Protein AF-A0A1G0DS53-F1 (afdb_monomer)

Secondary structure (DSSP, 8-state):
----------------------------------------------PPPP--------HHHHHHHHHHHHHHHHTT----HHHHHHHHHHHHTTS-HHHHHHHHHTS-----PPPS--

Radius of gyration: 33.8 Å; Cα contacts (8 Å, |Δi|>4): 20; chains: 1; bounding box: 81×35×76 Å

pLDDT: mean 71.48, std 20.37, range [39.28, 94.44]

Nearest PDB structures (foldseek):
  1wgf-assembly1_A  TM=3.517E-01  e=1.089E+00  Mus musculus

Solvent-accessible surface area (backbone atoms only — not comparable to full-atom values): 8636 Å² total; per-residue (Å²): 140,82,89,86,89,85,92,85,87,86,87,89,79,86,82,90,82,85,88,84,82,88,91,90,84,88,92,83,79,86,85,74,88,79,89,77,83,86,80,71,86,70,75,75,74,75,75,80,85,85,82,90,83,87,85,88,73,58,70,71,65,55,47,52,57,51,51,53,36,51,60,33,42,78,73,72,40,90,66,52,74,74,49,56,53,52,52,50,50,57,54,56,70,70,49,53,74,69,56,45,51,52,61,60,66,74,53,80,83,73,89,78,69,82,76,86,75,130

Sequence (118 aa):
MATKKTTAAPATTPAKQAPVKQPAAPAKPPAASAVKPASKKTRKEHKVKVVRDSFTMPQDEYRKIAEIKEACLEQGLHVKKSEVLRAGLQALAKLGAAQLKNALGNLEKIKTGRPKKH

Mean predicted aligned error: 18.77 Å

Foldseek 3Di:
DDDDDDDDDDDDDDDDDDDDDDDDDDDDDDDDDDDDDDDDDPPPPPPPDDDDDDDDDDPVVVVVLVVVCVVCVVVVHRDDSVRSVVVVVVVLVPDDPVVNCVVVVPDDDDPDDPPPDD

Structure (mmCIF, N/CA/C/O backbone):
data_AF-A0A1G0DS53-F1
#
_entry.id   AF-A0A1G0DS53-F1
#
loop_
_atom_site.group_PDB
_atom_site.id
_atom_site.type_symbol
_atom_site.label_atom_id
_atom_site.label_alt_id
_atom_site.label_comp_id
_atom_site.label_asym_id
_atom_site.label_entity_id
_atom_site.label_seq_id
_atom_site.pdbx_PDB_ins_code
_atom_site.Cartn_x
_atom_site.Cartn_y
_atom_site.Cartn_z
_atom_site.occupancy
_atom_site.B_iso_or_equiv
_atom_site.auth_seq_id
_atom_site.auth_comp_id
_atom_site.auth_asym_id
_atom_site.auth_atom_id
_atom_site.pdbx_PDB_model_num
ATOM 1 N N . MET A 1 1 ? 67.416 18.616 -33.770 1.00 39.62 1 MET A N 1
ATOM 2 C CA . MET A 1 1 ? 67.830 19.192 -32.467 1.00 39.62 1 MET A CA 1
ATOM 3 C C . MET A 1 1 ? 66.738 18.873 -31.460 1.00 39.62 1 MET A C 1
ATOM 5 O O . MET A 1 1 ? 65.589 18.981 -31.840 1.00 39.62 1 MET A O 1
ATOM 9 N N . ALA A 1 2 ? 66.928 18.485 -30.210 1.00 43.88 2 ALA A N 1
ATOM 10 C CA . ALA A 1 2 ? 68.024 17.922 -29.442 1.00 43.88 2 ALA A CA 1
ATOM 11 C C . ALA A 1 2 ? 67.330 17.232 -28.245 1.00 43.88 2 ALA A C 1
ATOM 13 O O . ALA A 1 2 ? 66.295 17.677 -27.760 1.00 43.88 2 ALA A O 1
ATOM 14 N N . THR A 1 3 ? 67.883 16.103 -27.838 1.00 41.22 3 THR A N 1
ATOM 15 C CA . THR A 1 3 ? 67.446 15.162 -26.797 1.00 41.22 3 THR A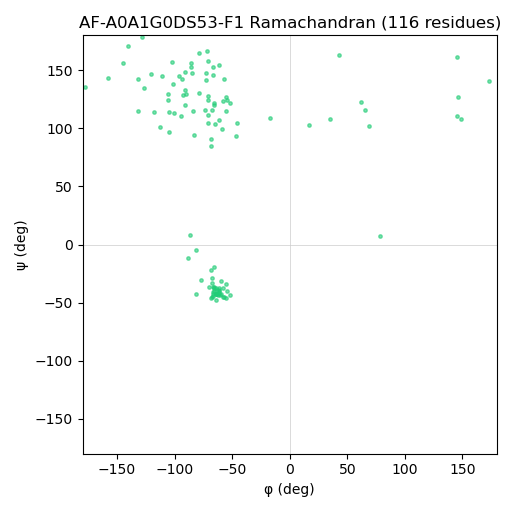 CA 1
ATOM 16 C C . THR A 1 3 ? 67.498 15.718 -25.366 1.00 41.22 3 THR A C 1
ATOM 18 O O . THR A 1 3 ? 68.456 16.431 -25.076 1.00 41.22 3 THR A O 1
ATOM 21 N N . LYS A 1 4 ? 66.653 15.229 -24.431 1.00 48.06 4 LYS A N 1
ATOM 22 C CA . LYS A 1 4 ? 67.124 14.512 -23.212 1.00 48.06 4 LYS A CA 1
ATOM 23 C C . LYS A 1 4 ? 66.015 13.973 -22.283 1.00 48.06 4 LYS A C 1
ATOM 25 O O . LYS A 1 4 ? 65.066 14.663 -21.940 1.00 48.06 4 LYS A O 1
ATOM 30 N N . LYS A 1 5 ? 66.237 12.720 -21.859 1.00 43.81 5 LYS A N 1
ATOM 31 C CA . LYS A 1 5 ? 65.638 11.955 -20.744 1.00 43.81 5 LYS A CA 1
ATOM 32 C C . LYS A 1 5 ? 66.113 12.462 -19.366 1.00 43.81 5 LYS A C 1
ATOM 34 O O . LYS A 1 5 ? 67.172 13.090 -19.319 1.00 43.81 5 LYS A O 1
ATOM 39 N N . THR A 1 6 ? 65.432 12.027 -18.285 1.00 40.59 6 THR A N 1
ATOM 40 C CA . THR A 1 6 ? 65.935 11.385 -17.017 1.00 40.59 6 THR A CA 1
ATOM 41 C C . THR A 1 6 ? 65.013 11.770 -15.830 1.00 40.59 6 THR A C 1
ATOM 43 O O . THR A 1 6 ? 64.828 12.954 -15.595 1.00 40.59 6 THR A O 1
ATOM 46 N N . THR A 1 7 ? 64.174 10.885 -15.263 1.00 39.66 7 THR A N 1
ATOM 47 C CA . THR A 1 7 ? 64.356 9.947 -14.113 1.00 39.66 7 THR A CA 1
ATOM 48 C C . THR A 1 7 ? 64.652 10.591 -12.743 1.00 39.66 7 THR A C 1
ATOM 50 O O . THR A 1 7 ? 65.684 11.232 -12.604 1.00 39.66 7 THR A O 1
ATOM 53 N N . ALA A 1 8 ? 63.804 10.312 -11.732 1.00 43.75 8 ALA A N 1
ATOM 54 C CA . ALA A 1 8 ? 64.141 9.800 -10.379 1.00 43.75 8 ALA A CA 1
ATOM 55 C C . ALA A 1 8 ? 63.209 10.325 -9.261 1.00 43.75 8 ALA A C 1
ATOM 57 O O . ALA A 1 8 ? 63.016 11.523 -9.084 1.00 43.75 8 ALA A O 1
ATOM 58 N N . ALA A 1 9 ? 62.659 9.381 -8.494 1.00 48.72 9 ALA A N 1
ATOM 59 C CA . ALA A 1 9 ? 61.897 9.576 -7.263 1.00 48.72 9 ALA A CA 1
ATOM 60 C C . ALA A 1 9 ? 62.814 9.848 -6.055 1.00 48.72 9 ALA A C 1
ATOM 62 O O . ALA A 1 9 ? 63.985 9.464 -6.083 1.00 48.72 9 ALA A O 1
ATOM 63 N N . PRO A 1 10 ? 62.250 10.349 -4.941 1.00 48.59 10 PRO A N 1
ATOM 64 C CA . PRO A 1 10 ? 62.702 9.887 -3.636 1.00 48.59 10 PRO A CA 1
ATOM 65 C C . PRO A 1 10 ? 61.547 9.396 -2.752 1.00 48.59 10 PRO A C 1
ATOM 67 O O . PRO A 1 10 ? 60.487 10.010 -2.637 1.00 48.59 10 PRO A O 1
ATOM 70 N N . ALA A 1 11 ? 61.798 8.248 -2.128 1.00 42.56 11 ALA A N 1
ATOM 71 C CA . ALA A 1 11 ? 60.980 7.604 -1.118 1.00 42.56 11 ALA A CA 1
ATOM 72 C C . ALA A 1 11 ? 61.057 8.354 0.222 1.00 42.56 11 ALA A C 1
ATOM 74 O O . ALA A 1 11 ? 62.132 8.775 0.645 1.00 42.56 11 ALA A O 1
ATOM 75 N N . THR A 1 12 ? 59.932 8.455 0.926 1.00 45.56 12 THR A N 1
ATOM 76 C CA . THR A 1 12 ? 59.872 8.885 2.325 1.00 45.56 12 THR A CA 1
ATOM 77 C C . THR A 1 12 ? 59.619 7.668 3.212 1.00 45.56 12 THR A C 1
ATOM 79 O O . THR A 1 12 ? 58.581 7.017 3.149 1.00 45.56 12 THR A O 1
ATOM 82 N N . THR A 1 13 ? 60.598 7.324 4.045 1.00 52.19 13 THR A N 1
ATOM 83 C CA . THR A 1 13 ? 60.449 6.374 5.158 1.00 52.19 13 THR A CA 1
ATOM 84 C C . THR A 1 13 ? 61.069 7.014 6.395 1.00 52.19 13 THR A C 1
ATOM 86 O O . THR A 1 13 ? 62.276 7.245 6.397 1.00 52.19 13 THR A O 1
ATOM 89 N N . PRO A 1 14 ? 60.293 7.323 7.444 1.00 50.56 14 PRO A N 1
ATOM 90 C CA . PRO A 1 14 ? 60.876 7.669 8.735 1.00 50.56 14 PRO A CA 1
ATOM 91 C C . PRO A 1 14 ? 61.066 6.435 9.617 1.00 50.56 14 PRO A C 1
ATOM 93 O O . PRO A 1 14 ? 60.163 5.624 9.819 1.00 50.56 14 PRO A O 1
ATOM 96 N N . ALA A 1 15 ? 62.290 6.328 10.120 1.00 43.78 15 ALA A N 1
ATOM 97 C CA . ALA A 1 15 ? 62.830 5.244 10.909 1.00 43.78 15 ALA A CA 1
ATOM 98 C C . ALA A 1 15 ? 62.187 5.095 12.299 1.00 43.78 15 ALA A C 1
ATOM 100 O O . ALA A 1 15 ? 61.845 6.053 12.988 1.00 43.78 15 ALA A O 1
ATOM 101 N N . LYS A 1 16 ? 62.108 3.828 12.705 1.00 43.38 16 LYS A N 1
ATOM 102 C CA . LYS A 1 16 ? 61.706 3.296 14.004 1.00 43.38 16 LYS A CA 1
ATOM 103 C C . LYS A 1 16 ? 62.741 3.664 15.073 1.00 43.38 16 LYS A C 1
ATOM 105 O O . LYS A 1 16 ? 63.869 3.183 15.017 1.00 43.38 16 LYS A O 1
ATOM 110 N N . GLN A 1 17 ? 62.348 4.466 16.060 1.00 44.56 17 GLN A N 1
ATOM 111 C CA . GLN A 1 17 ? 63.119 4.683 17.285 1.00 44.56 17 GLN A CA 1
ATOM 112 C C . GLN A 1 17 ? 62.452 3.931 18.440 1.00 44.56 17 GLN A C 1
ATOM 114 O O . GLN A 1 17 ? 61.263 4.095 18.704 1.00 44.56 17 GLN A O 1
ATOM 119 N N . ALA A 1 18 ? 63.225 3.073 19.098 1.00 46.00 18 ALA A N 1
ATOM 120 C CA . ALA A 1 18 ? 62.863 2.418 20.346 1.00 46.00 18 ALA A CA 1
ATOM 121 C C . ALA A 1 18 ? 63.456 3.203 21.525 1.00 46.00 18 ALA A C 1
ATOM 123 O O . ALA A 1 18 ? 64.596 3.659 21.421 1.00 46.00 18 ALA A O 1
ATOM 124 N N . PRO A 1 19 ? 62.753 3.267 22.665 1.00 48.91 19 PRO A N 1
ATOM 125 C CA . PRO A 1 19 ? 63.428 3.355 23.953 1.00 48.91 19 PRO A CA 1
ATOM 126 C C . P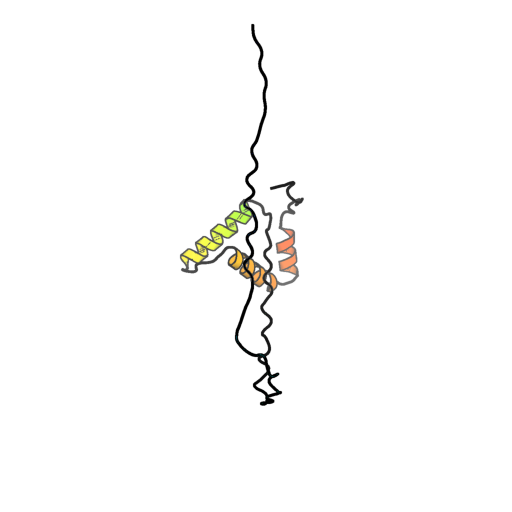RO A 1 19 ? 63.080 2.184 24.883 1.00 48.91 19 PRO A C 1
ATOM 128 O O . PRO A 1 19 ? 61.986 1.622 24.886 1.00 48.91 19 PRO A O 1
ATOM 131 N N . VAL A 1 20 ? 64.090 1.832 25.669 1.00 42.16 20 VAL A N 1
ATOM 132 C CA . VAL A 1 20 ? 64.214 0.743 26.639 1.00 42.16 20 VAL A CA 1
ATOM 133 C C . VAL A 1 20 ? 63.780 1.162 28.058 1.00 42.16 20 VAL A C 1
ATOM 135 O O . VAL A 1 20 ? 64.057 2.280 28.470 1.00 42.16 20 VAL A O 1
ATOM 138 N N . LYS A 1 21 ? 63.234 0.178 28.803 1.00 43.16 21 LYS A N 1
ATOM 139 C CA . LYS A 1 21 ? 63.262 -0.067 30.275 1.00 43.16 21 LYS A CA 1
ATOM 140 C C . LYS A 1 21 ? 62.511 0.862 31.270 1.00 43.16 21 LYS A C 1
ATOM 142 O O . LYS A 1 21 ? 63.045 1.883 31.666 1.00 43.16 21 LYS A O 1
ATOM 147 N N . GLN A 1 22 ? 61.336 0.361 31.721 1.00 41.44 22 GLN A N 1
ATOM 148 C CA . GLN A 1 22 ? 60.839 0.034 33.103 1.00 41.44 22 GLN A CA 1
ATOM 149 C C . GLN A 1 22 ? 61.101 0.981 34.310 1.00 41.44 22 GLN A C 1
ATOM 151 O O . GLN A 1 22 ? 62.079 1.712 34.265 1.00 41.44 22 GLN A O 1
ATOM 156 N N . PRO A 1 23 ? 60.388 0.872 35.473 1.00 52.12 23 PRO A N 1
ATOM 157 C CA . PRO A 1 23 ? 59.246 0.004 35.859 1.00 52.12 23 PRO A CA 1
ATOM 158 C C . PRO A 1 23 ? 58.135 0.680 36.723 1.00 52.12 23 PRO A C 1
ATOM 160 O O . PRO A 1 23 ? 58.337 1.764 37.251 1.00 52.12 23 PRO A O 1
ATOM 163 N N . ALA A 1 24 ? 56.998 -0.014 36.926 1.00 39.28 24 ALA A N 1
ATOM 164 C CA . ALA A 1 24 ? 56.253 -0.166 38.204 1.00 39.28 24 ALA A CA 1
ATOM 165 C C . ALA A 1 24 ? 54.720 -0.232 38.021 1.00 39.28 24 ALA A C 1
ATOM 167 O O . ALA A 1 24 ? 54.086 0.770 37.716 1.00 39.28 24 ALA A O 1
ATOM 168 N N . ALA A 1 25 ? 54.125 -1.408 38.257 1.00 48.28 25 ALA A N 1
ATOM 169 C CA . ALA A 1 25 ? 53.058 -1.621 39.253 1.00 48.28 25 ALA A CA 1
ATOM 170 C C . ALA A 1 25 ? 52.479 -3.057 39.135 1.00 48.28 25 ALA A C 1
ATOM 172 O O . ALA A 1 25 ? 52.374 -3.583 38.026 1.00 48.28 25 ALA A O 1
ATOM 173 N N . PRO A 1 26 ? 52.167 -3.721 40.264 1.00 48.03 26 PRO A N 1
ATOM 174 C CA . PRO A 1 26 ? 52.111 -5.181 40.384 1.00 48.03 26 PRO A CA 1
ATOM 175 C C . PRO A 1 26 ? 50.775 -5.831 39.988 1.00 48.03 26 PRO A C 1
ATOM 177 O O . PRO A 1 26 ? 49.697 -5.263 40.139 1.00 48.03 26 PRO A O 1
ATOM 180 N N . ALA A 1 27 ? 50.871 -7.086 39.544 1.00 51.09 27 ALA A N 1
ATOM 181 C CA . ALA A 1 27 ? 49.762 -7.968 39.195 1.00 51.09 27 ALA A CA 1
ATOM 182 C C . ALA A 1 27 ? 49.279 -8.828 40.383 1.00 51.09 27 ALA A C 1
ATOM 184 O O . ALA A 1 27 ? 50.109 -9.480 41.017 1.00 51.09 27 ALA A O 1
ATOM 185 N N . LYS A 1 28 ? 47.945 -8.884 40.585 1.00 47.31 28 LYS A N 1
ATOM 186 C CA . LYS A 1 28 ? 47.048 -9.984 41.073 1.00 47.31 28 LYS A CA 1
ATOM 187 C C . LYS A 1 28 ? 45.880 -9.420 41.912 1.00 47.31 28 LYS A C 1
ATOM 189 O O . LYS A 1 28 ? 46.052 -8.322 42.430 1.00 47.31 28 LYS A O 1
ATOM 194 N N . PRO A 1 29 ? 44.754 -10.145 42.152 1.00 49.34 29 PRO A N 1
ATOM 195 C CA . PRO A 1 29 ? 44.397 -11.543 41.812 1.00 49.34 29 PRO A CA 1
ATOM 196 C C . PRO A 1 29 ? 43.026 -11.694 41.082 1.00 49.34 29 PRO A C 1
ATOM 198 O O . PRO A 1 29 ? 42.339 -10.699 40.859 1.00 49.34 29 PRO A O 1
ATOM 201 N N . PRO A 1 30 ? 42.600 -12.921 40.689 1.00 52.78 30 PRO A N 1
ATOM 202 C CA . PRO A 1 30 ? 41.330 -13.145 39.993 1.00 52.78 30 PRO A CA 1
ATOM 203 C C . PRO A 1 30 ? 40.141 -12.937 40.938 1.00 52.78 30 PRO A C 1
ATOM 205 O O . PRO A 1 30 ? 40.080 -13.529 42.015 1.00 52.78 30 PRO A O 1
ATOM 208 N N . ALA A 1 31 ? 39.186 -12.099 40.533 1.00 51.56 31 ALA A N 1
ATOM 209 C CA . ALA A 1 31 ? 37.970 -11.878 41.300 1.00 51.56 31 ALA A CA 1
ATOM 210 C C . ALA A 1 31 ? 37.077 -13.122 41.230 1.00 51.56 31 ALA A C 1
ATOM 212 O O . ALA A 1 31 ? 36.539 -13.482 40.181 1.00 51.56 31 ALA A O 1
ATOM 213 N N . ALA A 1 32 ? 36.960 -13.768 42.385 1.00 49.34 32 ALA A N 1
ATOM 214 C CA . ALA A 1 32 ? 36.034 -14.839 42.661 1.00 49.34 32 ALA A CA 1
ATOM 215 C C . ALA A 1 32 ? 34.581 -14.411 42.404 1.00 49.34 32 ALA A C 1
ATOM 217 O O . ALA A 1 32 ? 34.154 -13.296 42.703 1.00 49.34 32 ALA A O 1
ATOM 218 N N . SER A 1 33 ? 33.840 -15.376 41.876 1.00 52.03 33 SER A N 1
ATOM 219 C CA . SER A 1 33 ? 32.397 -15.572 41.960 1.00 52.03 33 SER A CA 1
ATOM 220 C C . SER A 1 33 ? 31.682 -14.787 43.067 1.00 52.03 33 SER A C 1
ATOM 222 O O . SER A 1 33 ? 31.721 -15.161 44.237 1.00 52.03 33 SER A O 1
ATOM 224 N N . ALA A 1 34 ? 30.911 -13.780 42.656 1.00 50.00 34 ALA A N 1
ATOM 225 C CA . ALA A 1 34 ? 29.781 -13.266 43.418 1.00 50.00 34 ALA A CA 1
ATOM 226 C C . ALA A 1 34 ? 28.488 -13.758 42.755 1.00 50.00 34 ALA A C 1
ATOM 228 O O . ALA A 1 34 ? 27.995 -13.186 41.783 1.00 50.00 34 ALA A O 1
ATOM 229 N N . VAL A 1 35 ? 27.943 -14.853 43.283 1.00 52.38 35 VAL A N 1
ATOM 230 C CA . VAL A 1 35 ? 26.562 -15.255 43.023 1.00 52.38 35 VAL A CA 1
ATOM 231 C C . VAL A 1 35 ? 25.663 -14.296 43.806 1.00 52.38 35 VAL A C 1
ATOM 233 O O . VAL A 1 35 ? 25.691 -14.288 45.035 1.00 52.38 35 VAL A O 1
ATOM 236 N N . LYS A 1 36 ? 24.845 -13.502 43.108 1.00 54.75 36 LYS A N 1
ATOM 237 C CA . LYS A 1 36 ? 23.593 -12.961 43.657 1.00 54.75 36 LYS A CA 1
ATOM 238 C C . LYS A 1 36 ? 22.444 -13.176 42.663 1.00 54.75 36 LYS A C 1
ATOM 240 O O . LYS A 1 36 ? 22.673 -13.143 41.453 1.00 54.75 36 LYS A O 1
ATOM 245 N N . PRO A 1 37 ? 21.235 -13.483 43.166 1.00 48.16 37 PRO A N 1
ATOM 246 C CA . PRO A 1 37 ? 20.228 -14.236 42.432 1.00 48.16 37 PRO A CA 1
ATOM 247 C C . PRO A 1 37 ? 19.359 -13.364 41.517 1.00 48.16 37 PRO A C 1
ATOM 249 O O . PRO A 1 37 ? 19.053 -12.215 41.817 1.00 48.16 37 PRO A O 1
ATOM 252 N N . ALA A 1 38 ? 18.963 -13.984 40.404 1.00 56.47 38 ALA A N 1
ATOM 253 C CA . ALA A 1 38 ? 17.814 -13.717 39.541 1.00 56.47 38 ALA A CA 1
ATOM 254 C C . ALA A 1 38 ? 17.107 -12.349 39.664 1.00 56.47 38 ALA A C 1
ATOM 256 O O . ALA A 1 38 ? 16.184 -12.178 40.459 1.00 56.47 38 ALA A O 1
ATOM 257 N N . SER A 1 39 ? 17.369 -11.451 38.710 1.00 53.47 39 SER A N 1
ATOM 258 C CA . SER A 1 39 ? 16.344 -10.524 38.228 1.00 53.47 39 SER A CA 1
ATOM 259 C C . SER A 1 39 ? 16.001 -10.862 36.776 1.00 53.47 39 SER A C 1
ATOM 261 O O . SER A 1 39 ? 16.746 -10.620 35.834 1.00 53.47 39 SER A O 1
ATOM 263 N N . LYS A 1 40 ? 14.860 -11.550 36.661 1.00 50.31 40 LYS A N 1
ATOM 264 C CA . LYS A 1 40 ? 13.917 -11.599 35.536 1.00 50.31 40 LYS A CA 1
ATOM 265 C C . LYS A 1 40 ? 14.547 -11.520 34.144 1.00 50.31 40 LYS A C 1
ATOM 267 O O . LYS A 1 40 ? 14.897 -10.449 33.662 1.00 50.31 40 LYS A O 1
ATOM 272 N N . LYS A 1 41 ? 14.529 -12.667 33.452 1.00 54.66 41 LYS A N 1
ATOM 273 C CA . LYS A 1 41 ? 14.554 -12.752 31.986 1.00 54.66 41 LYS A CA 1
ATOM 274 C C . LYS A 1 41 ? 13.528 -11.762 31.425 1.00 54.66 41 LYS A C 1
ATOM 276 O O . LYS A 1 41 ? 12.355 -12.097 31.273 1.00 54.66 41 LYS A O 1
ATOM 281 N N . THR A 1 42 ? 13.961 -10.550 31.105 1.00 53.09 42 THR A N 1
ATOM 282 C CA . THR A 1 42 ? 13.257 -9.712 30.152 1.00 53.09 42 THR A CA 1
ATOM 283 C C . THR A 1 42 ? 13.381 -10.461 28.840 1.00 53.09 42 THR A C 1
ATOM 285 O O . THR A 1 42 ? 14.458 -10.592 28.254 1.00 53.09 42 THR A O 1
ATOM 288 N N . ARG A 1 43 ? 12.273 -11.098 28.460 1.00 57.34 43 ARG A N 1
ATOM 289 C CA . ARG A 1 43 ? 12.050 -11.672 27.140 1.00 57.34 43 ARG A CA 1
ATOM 290 C C . ARG A 1 43 ? 12.508 -10.597 26.161 1.00 57.34 43 ARG A C 1
ATOM 292 O O . ARG A 1 43 ? 11.855 -9.565 26.063 1.00 57.34 43 ARG A O 1
ATOM 299 N N . LYS A 1 44 ? 13.687 -10.779 25.553 1.00 60.97 44 LYS A N 1
ATOM 300 C CA . LYS A 1 44 ? 14.202 -9.870 24.529 1.00 60.97 44 LYS A CA 1
ATOM 301 C C . LYS A 1 44 ? 13.158 -9.889 23.433 1.00 60.97 44 LYS A C 1
ATOM 303 O O . LYS A 1 44 ? 13.068 -10.859 22.684 1.00 60.97 44 LYS A O 1
ATOM 308 N N . GLU A 1 45 ? 12.309 -8.874 23.436 1.00 62.97 45 GLU A N 1
ATOM 309 C CA . GLU A 1 45 ? 11.303 -8.678 22.421 1.00 62.97 45 GLU A CA 1
ATOM 310 C C . GLU A 1 45 ? 12.046 -8.657 21.094 1.00 62.97 45 GLU A C 1
ATOM 312 O O . GLU A 1 45 ? 12.981 -7.877 20.886 1.00 62.97 45 GLU A O 1
ATOM 317 N N . HIS A 1 46 ? 11.759 -9.665 20.278 1.00 69.56 46 HIS A N 1
ATOM 318 C CA . HIS A 1 46 ? 12.498 -9.925 19.062 1.00 69.56 46 HIS A CA 1
ATOM 319 C C . HIS A 1 46 ? 12.312 -8.695 18.175 1.00 69.56 46 HIS A C 1
ATOM 321 O O . HIS A 1 46 ? 11.215 -8.463 17.671 1.00 69.56 46 HIS A O 1
ATOM 327 N N . LYS A 1 47 ? 13.361 -7.876 18.021 1.00 71.94 47 LYS A N 1
ATOM 328 C CA . LYS A 1 47 ? 13.309 -6.709 17.136 1.00 71.94 47 LYS A CA 1
ATOM 329 C C . LYS A 1 47 ? 12.822 -7.179 15.767 1.00 71.94 47 LYS A C 1
ATOM 331 O O . LYS A 1 47 ? 13.424 -8.076 15.171 1.00 71.94 47 LYS A O 1
ATOM 336 N N . VAL A 1 48 ? 11.718 -6.598 15.300 1.00 83.25 48 VAL A N 1
ATOM 337 C CA . VAL A 1 48 ? 11.132 -6.920 13.997 1.00 83.25 48 VAL A CA 1
ATOM 338 C C . VAL A 1 48 ? 12.191 -6.658 12.928 1.00 83.25 48 VAL A C 1
ATOM 340 O O . VAL A 1 48 ? 12.754 -5.565 12.855 1.00 83.25 48 VAL A O 1
ATOM 343 N N . LYS A 1 49 ? 12.506 -7.678 12.124 1.00 86.50 49 LYS A N 1
ATOM 344 C CA . LYS A 1 49 ? 13.464 -7.546 11.022 1.00 86.50 49 LYS A CA 1
ATOM 345 C C . LYS A 1 49 ? 12.874 -6.592 9.982 1.00 86.50 49 LYS A C 1
ATOM 347 O O . LYS A 1 49 ? 11.794 -6.847 9.459 1.00 86.50 49 LYS A O 1
ATOM 352 N N . VAL A 1 50 ? 13.583 -5.507 9.685 1.00 87.31 50 VAL A N 1
ATOM 353 C CA . VAL A 1 50 ? 13.186 -4.546 8.649 1.00 87.31 50 VAL A CA 1
ATOM 354 C C . VAL A 1 50 ? 13.818 -4.969 7.327 1.00 87.31 50 VAL A C 1
ATOM 356 O O . VAL A 1 50 ? 15.040 -5.044 7.224 1.00 87.31 50 VAL A O 1
ATOM 359 N N . VAL A 1 51 ? 12.988 -5.237 6.319 1.00 85.56 51 VAL A N 1
ATOM 360 C CA . VAL A 1 51 ? 13.422 -5.518 4.945 1.00 85.56 51 VAL A CA 1
ATOM 361 C C . VAL A 1 51 ? 13.123 -4.291 4.091 1.00 85.56 51 VAL A C 1
ATOM 363 O O . VAL A 1 51 ? 12.010 -3.766 4.121 1.00 85.56 51 VAL A O 1
ATOM 366 N N . ARG A 1 52 ? 14.124 -3.820 3.344 1.00 88.75 52 ARG A N 1
ATOM 367 C CA . ARG A 1 52 ? 13.954 -2.758 2.350 1.00 88.75 52 ARG A CA 1
ATOM 368 C C . ARG A 1 52 ? 13.876 -3.402 0.975 1.00 88.75 52 ARG A C 1
ATOM 370 O O . ARG A 1 52 ? 14.875 -3.935 0.506 1.00 88.75 52 ARG A O 1
ATOM 377 N N . ASP A 1 53 ? 12.712 -3.303 0.351 1.00 80.25 53 ASP A N 1
ATOM 378 C CA . ASP A 1 53 ? 12.490 -3.741 -1.023 1.00 80.25 53 ASP A CA 1
ATOM 379 C C . ASP A 1 53 ? 12.256 -2.528 -1.938 1.00 80.25 53 ASP A C 1
ATOM 381 O O . ASP A 1 53 ? 11.685 -1.517 -1.511 1.00 80.25 53 ASP A O 1
ATOM 385 N N . SER A 1 54 ? 12.738 -2.610 -3.175 1.00 84.56 54 SER A N 1
ATOM 386 C CA . SER A 1 54 ? 12.617 -1.554 -4.185 1.00 84.56 54 SER A CA 1
ATOM 387 C C . SER A 1 54 ? 11.817 -2.094 -5.365 1.00 84.56 54 SER A C 1
ATOM 389 O O . SER A 1 54 ? 12.284 -2.978 -6.075 1.00 84.56 54 SER A O 1
ATOM 391 N N . PHE A 1 55 ? 10.628 -1.537 -5.594 1.00 82.62 55 PHE A N 1
ATOM 392 C CA . PHE A 1 55 ? 9.724 -1.979 -6.657 1.00 82.62 55 PHE A CA 1
ATOM 393 C C . PHE A 1 55 ? 9.907 -1.182 -7.952 1.00 82.62 55 PHE A C 1
ATOM 395 O O . PHE A 1 55 ? 10.067 0.041 -7.921 1.00 82.62 55 PHE A O 1
ATOM 402 N N . THR A 1 56 ? 9.805 -1.874 -9.087 1.00 83.31 56 THR A N 1
ATOM 403 C CA . THR A 1 56 ? 9.586 -1.273 -10.410 1.00 83.31 56 THR A CA 1
ATOM 404 C C . THR A 1 56 ? 8.083 -1.245 -10.680 1.00 83.31 56 THR A C 1
ATOM 406 O O . THR A 1 56 ? 7.430 -2.273 -10.531 1.00 83.31 56 THR A O 1
ATOM 409 N N . MET A 1 57 ? 7.535 -0.088 -11.058 1.00 86.06 57 MET A N 1
ATOM 410 C CA . MET A 1 57 ? 6.104 0.108 -11.326 1.00 86.06 57 MET A CA 1
ATOM 411 C C . MET A 1 57 ? 5.893 1.102 -12.482 1.00 86.06 57 MET A C 1
ATOM 413 O O . MET A 1 57 ? 6.795 1.914 -12.720 1.00 86.06 57 MET A O 1
ATOM 417 N N . PRO A 1 58 ? 4.751 1.066 -13.197 1.00 88.25 58 PRO A N 1
ATOM 418 C CA . PRO A 1 58 ? 4.428 2.046 -14.229 1.00 88.25 58 PRO A CA 1
ATOM 419 C C . PRO A 1 58 ? 4.331 3.456 -13.644 1.00 88.25 58 PRO A C 1
ATOM 421 O O . PRO A 1 58 ? 4.028 3.640 -12.460 1.00 88.25 58 PRO A O 1
ATOM 424 N N . GLN A 1 59 ? 4.570 4.466 -14.481 1.00 87.88 59 GLN A N 1
ATOM 425 C CA . GLN A 1 59 ? 4.556 5.858 -14.034 1.00 87.88 59 GLN A CA 1
ATOM 426 C C . GLN A 1 59 ? 3.181 6.267 -13.492 1.00 87.88 59 GLN A C 1
ATOM 428 O O . GLN A 1 59 ? 3.117 6.942 -12.465 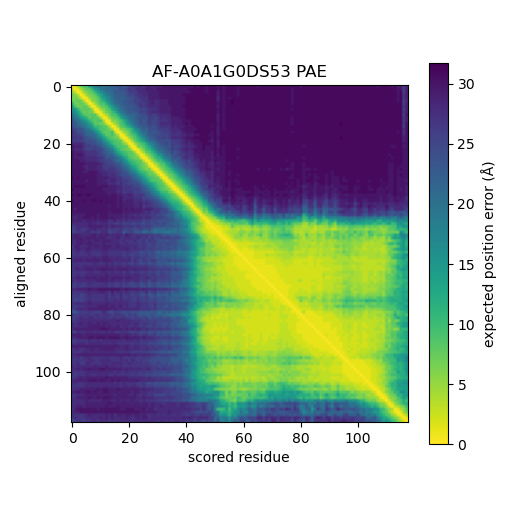1.00 87.88 59 GLN A O 1
ATOM 433 N N . ASP A 1 60 ? 2.098 5.825 -14.129 1.00 88.19 60 ASP A N 1
ATOM 434 C CA . ASP A 1 60 ? 0.730 6.157 -13.721 1.00 88.19 60 ASP A CA 1
ATOM 435 C C . ASP A 1 60 ? 0.392 5.598 -12.336 1.00 88.19 60 ASP A C 1
ATOM 437 O O . ASP A 1 60 ? -0.152 6.298 -11.485 1.00 88.19 60 ASP A O 1
ATOM 441 N N . GLU A 1 61 ? 0.790 4.358 -12.046 1.00 88.25 61 GLU A N 1
ATOM 442 C CA . GLU A 1 61 ? 0.611 3.777 -10.712 1.00 88.25 61 GLU A CA 1
ATOM 443 C C . GLU A 1 61 ? 1.485 4.463 -9.660 1.00 88.25 61 GLU A C 1
ATOM 445 O O . GLU A 1 61 ? 1.088 4.595 -8.502 1.00 88.25 61 GLU A O 1
ATOM 450 N N . TYR A 1 62 ? 2.677 4.924 -10.045 1.00 91.88 62 TYR A N 1
ATOM 451 C CA . TYR A 1 62 ? 3.533 5.669 -9.131 1.00 91.88 62 TYR A CA 1
ATOM 452 C C . TYR A 1 62 ? 2.923 7.025 -8.755 1.00 91.88 62 TYR A C 1
ATOM 454 O O . TYR A 1 62 ? 3.028 7.437 -7.598 1.00 91.88 62 TYR A O 1
ATOM 462 N N . ARG A 1 63 ? 2.239 7.689 -9.697 1.00 92.88 63 ARG A N 1
ATOM 463 C CA . ARG A 1 63 ? 1.508 8.942 -9.441 1.00 92.88 63 ARG A CA 1
ATOM 464 C C . ARG A 1 63 ? 0.366 8.751 -8.449 1.00 92.88 63 ARG A C 1
ATOM 466 O O . ARG A 1 63 ? 0.262 9.550 -7.526 1.00 92.88 63 ARG A O 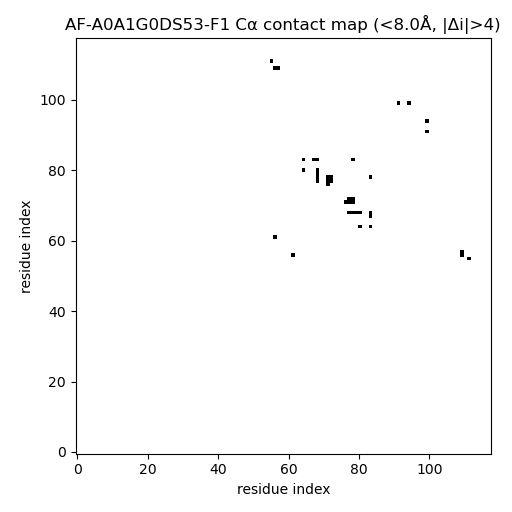1
ATOM 473 N N . LYS A 1 64 ? -0.370 7.636 -8.519 1.00 92.44 64 LYS A N 1
ATOM 474 C CA . LYS A 1 64 ? -1.418 7.308 -7.530 1.00 92.44 64 LYS A CA 1
ATOM 475 C C . LYS A 1 64 ? -0.895 7.296 -6.091 1.00 92.44 64 LYS A C 1
ATOM 477 O O . LYS A 1 64 ? -1.599 7.687 -5.168 1.00 92.44 64 LYS A O 1
ATOM 482 N N . ILE A 1 65 ? 0.357 6.883 -5.867 1.00 92.50 65 ILE A N 1
ATOM 483 C CA . ILE A 1 65 ? 0.967 6.948 -4.528 1.00 92.50 65 ILE A CA 1
ATOM 484 C C . ILE A 1 65 ? 1.145 8.404 -4.072 1.00 92.50 65 ILE A C 1
ATOM 486 O O . ILE A 1 65 ? 0.987 8.689 -2.886 1.00 92.50 65 ILE A O 1
ATOM 490 N N . ALA A 1 66 ? 1.502 9.317 -4.978 1.00 92.50 66 ALA A N 1
ATOM 491 C CA . ALA A 1 66 ? 1.616 10.739 -4.665 1.00 92.50 66 ALA A CA 1
ATOM 492 C C . ALA A 1 66 ? 0.242 11.354 -4.367 1.00 92.50 66 ALA A C 1
ATOM 494 O O . ALA A 1 66 ? 0.097 11.982 -3.324 1.00 92.50 66 ALA A O 1
ATOM 495 N N . GLU A 1 67 ? -0.762 11.058 -5.191 1.00 94.44 67 GLU A N 1
ATOM 496 C CA . GLU A 1 67 ? -2.150 11.501 -4.993 1.00 94.44 67 GLU A CA 1
ATOM 497 C C . GLU A 1 67 ? -2.701 11.046 -3.635 1.00 94.44 67 GLU A C 1
ATOM 499 O O . GLU A 1 67 ? -3.254 11.842 -2.884 1.00 94.44 67 GLU A O 1
ATOM 504 N N . ILE A 1 68 ? -2.479 9.782 -3.251 1.00 94.00 68 ILE A N 1
ATOM 505 C CA . ILE A 1 68 ? -2.892 9.279 -1.930 1.00 94.00 68 ILE A CA 1
ATOM 506 C C . ILE A 1 68 ? -2.183 10.043 -0.806 1.00 94.00 68 ILE A C 1
ATOM 508 O O . ILE A 1 68 ? -2.792 10.344 0.218 1.00 94.00 68 ILE A O 1
ATOM 512 N N . LYS A 1 69 ? -0.895 10.367 -0.973 1.00 93.94 69 LYS A N 1
ATOM 513 C CA . LYS A 1 69 ? -0.170 11.165 0.024 1.00 93.94 69 LYS A CA 1
ATOM 514 C C . LYS A 1 69 ? -0.753 12.568 0.139 1.00 93.94 69 LYS A C 1
ATOM 516 O O . LYS A 1 69 ? -0.871 13.051 1.256 1.00 93.94 69 LYS A O 1
ATOM 521 N N . GLU A 1 70 ? -1.089 13.201 -0.977 1.00 93.38 70 GLU A N 1
ATOM 522 C CA . GLU A 1 70 ? -1.708 14.529 -1.006 1.00 93.38 70 GLU A CA 1
ATOM 523 C C . GLU A 1 70 ? -3.087 14.508 -0.341 1.00 93.38 70 GLU A C 1
ATOM 525 O O . GLU A 1 70 ? -3.309 15.273 0.592 1.00 93.38 70 GLU A O 1
ATOM 530 N N . ALA A 1 71 ? -3.945 13.545 -0.682 1.00 93.75 71 ALA A N 1
ATOM 531 C CA . ALA A 1 71 ? -5.249 13.371 -0.041 1.00 93.75 71 ALA A CA 1
ATOM 532 C C . ALA A 1 71 ? -5.139 13.151 1.480 1.00 93.75 71 ALA A C 1
ATOM 534 O O . ALA A 1 71 ? -5.950 13.644 2.262 1.00 93.75 71 ALA A O 1
ATOM 535 N N . CYS A 1 72 ? -4.118 12.424 1.940 1.00 94.38 72 CYS A N 1
ATOM 536 C CA . CYS A 1 72 ? -3.863 12.288 3.371 1.00 94.38 72 CYS A CA 1
ATOM 537 C C . CYS A 1 72 ? -3.349 13.589 4.007 1.00 94.38 72 CYS A C 1
ATOM 539 O O . CYS A 1 72 ? -3.729 13.891 5.138 1.00 94.38 72 CYS A O 1
ATOM 541 N N . LEU A 1 73 ? -2.519 14.364 3.301 1.00 93.94 73 LEU A N 1
ATOM 542 C CA . LEU A 1 73 ? -2.034 15.662 3.778 1.00 93.94 73 LEU A CA 1
ATOM 543 C C . LEU A 1 73 ? -3.175 16.669 3.938 1.00 93.94 73 LEU A C 1
ATOM 545 O O . LEU A 1 73 ? -3.181 17.406 4.921 1.00 93.94 73 LEU A O 1
ATOM 549 N N . GLU A 1 74 ? -4.161 16.658 3.040 1.00 93.00 74 GLU A N 1
ATOM 550 C CA . GLU A 1 74 ? -5.383 17.466 3.160 1.00 93.00 74 GLU A CA 1
ATOM 551 C C . GLU A 1 74 ? -6.171 17.139 4.437 1.00 93.00 74 GLU A C 1
ATOM 553 O O . GLU A 1 74 ? -6.775 18.020 5.043 1.00 93.00 74 GLU A O 1
ATOM 558 N N . GLN A 1 75 ? -6.104 15.890 4.905 1.00 93.12 75 GLN A N 1
ATOM 559 C CA . GLN A 1 75 ? -6.675 15.462 6.188 1.00 93.12 75 GLN A CA 1
ATOM 560 C C . GLN A 1 75 ? -5.726 15.664 7.385 1.00 93.12 75 GLN A C 1
ATOM 562 O O . GLN A 1 75 ? -6.003 15.194 8.488 1.00 93.12 75 GLN A O 1
ATOM 567 N N . GLY A 1 76 ? -4.591 16.342 7.190 1.00 92.12 76 GLY A N 1
ATOM 568 C CA . GLY A 1 76 ? -3.585 16.603 8.224 1.00 92.12 76 GLY A CA 1
ATOM 569 C C . GLY A 1 76 ? -2.657 15.421 8.534 1.00 92.12 76 GLY A C 1
ATOM 570 O O . GLY A 1 76 ? -1.846 15.494 9.461 1.00 92.12 76 GLY A O 1
ATOM 571 N N . LEU A 1 77 ? -2.732 14.328 7.768 1.00 91.75 77 LEU A N 1
ATOM 572 C CA . LEU A 1 77 ? -1.923 13.127 7.966 1.00 91.75 77 LEU A CA 1
ATOM 573 C C . LEU A 1 77 ? -0.661 13.167 7.098 1.00 91.75 77 LEU A C 1
ATOM 575 O O . LEU A 1 77 ? -0.694 13.006 5.879 1.00 91.75 77 LEU A O 1
ATOM 579 N N . HIS A 1 78 ? 0.495 13.311 7.743 1.00 90.88 78 HIS A N 1
ATOM 580 C CA . HIS A 1 78 ? 1.793 13.262 7.070 1.00 90.88 78 HIS A CA 1
ATOM 581 C C . HIS A 1 78 ? 2.261 11.816 6.874 1.00 90.88 78 HIS A C 1
ATOM 583 O O . HIS A 1 78 ? 2.899 11.235 7.751 1.00 90.88 78 HIS A O 1
ATOM 589 N N . VAL A 1 79 ? 1.978 11.243 5.703 1.00 93.56 79 VAL A N 1
ATOM 590 C CA . VAL A 1 79 ? 2.309 9.844 5.376 1.00 93.56 79 VAL A CA 1
ATOM 591 C C . VAL A 1 79 ? 3.546 9.707 4.493 1.00 93.56 79 VAL A C 1
ATOM 593 O O . VAL A 1 79 ? 3.741 10.412 3.496 1.00 93.56 79 VAL A O 1
ATOM 596 N N . LYS A 1 80 ? 4.381 8.714 4.815 1.00 93.06 80 LYS A N 1
ATOM 597 C CA . LYS A 1 80 ? 5.527 8.316 3.979 1.00 93.06 80 LYS A CA 1
ATOM 598 C C . LYS A 1 80 ? 5.107 7.313 2.905 1.00 93.06 80 LYS A C 1
ATOM 600 O O . LYS A 1 80 ? 4.185 6.525 3.095 1.00 93.06 80 LYS A O 1
ATOM 605 N N . LYS A 1 81 ? 5.876 7.231 1.809 1.00 91.19 81 LYS A N 1
ATOM 606 C CA . LYS A 1 81 ? 5.658 6.224 0.746 1.00 91.19 81 LYS A CA 1
ATOM 607 C C . LYS A 1 81 ? 5.564 4.798 1.308 1.00 91.19 81 LYS A C 1
ATOM 609 O O . LYS A 1 81 ? 4.688 4.036 0.919 1.00 91.19 81 LYS A O 1
ATOM 614 N N . SER A 1 82 ? 6.447 4.436 2.243 1.00 92.06 82 SER A N 1
ATOM 615 C CA . SER A 1 82 ? 6.446 3.095 2.843 1.00 92.06 82 SER A CA 1
ATOM 616 C C . SER A 1 82 ? 5.228 2.817 3.727 1.00 92.06 82 SER A C 1
ATOM 618 O O . SER A 1 82 ? 4.927 1.656 3.977 1.00 92.06 82 SER A O 1
ATOM 620 N N . GLU A 1 83 ? 4.545 3.841 4.235 1.00 92.44 83 GLU A N 1
ATOM 621 C CA . GLU A 1 83 ? 3.331 3.689 5.044 1.00 92.44 83 GLU A CA 1
ATOM 622 C C . GLU A 1 83 ? 2.112 3.478 4.157 1.00 92.44 83 GLU A C 1
ATOM 624 O O . GLU A 1 83 ? 1.360 2.546 4.413 1.00 92.44 83 GLU A O 1
ATOM 629 N N . VAL A 1 84 ? 1.995 4.232 3.057 1.00 93.19 84 VAL A N 1
ATOM 630 C CA . VAL A 1 84 ? 0.954 4.014 2.036 1.00 93.19 84 VAL A CA 1
ATOM 631 C C . VAL A 1 84 ? 0.998 2.577 1.516 1.00 93.19 84 VAL A C 1
ATOM 633 O O . VAL A 1 84 ? -0.024 1.898 1.481 1.00 93.19 84 VAL A O 1
ATOM 636 N N . LEU A 1 85 ? 2.193 2.066 1.195 1.00 92.25 85 LEU A N 1
ATOM 637 C CA . LEU A 1 85 ? 2.352 0.682 0.736 1.00 92.25 85 LEU A CA 1
ATOM 638 C C . LEU A 1 85 ? 1.950 -0.339 1.809 1.00 92.25 85 LEU A C 1
ATOM 640 O O . LEU A 1 85 ? 1.259 -1.310 1.511 1.00 92.25 85 LEU A O 1
ATOM 644 N N . ARG A 1 86 ? 2.341 -0.121 3.071 1.00 92.00 86 ARG A N 1
ATOM 645 C CA . ARG A 1 86 ? 1.957 -1.009 4.181 1.00 92.00 86 ARG A CA 1
ATOM 646 C C . ARG A 1 86 ? 0.447 -0.981 4.443 1.00 92.00 86 ARG A C 1
ATOM 648 O O . ARG A 1 86 ? -0.134 -2.040 4.662 1.00 92.00 86 ARG A O 1
ATOM 655 N N . ALA A 1 87 ? -0.185 0.190 4.375 1.00 93.88 87 ALA A N 1
ATOM 656 C CA . ALA A 1 87 ? -1.632 0.340 4.499 1.00 93.88 87 ALA A CA 1
ATOM 657 C C . ALA A 1 87 ? -2.370 -0.360 3.348 1.00 93.88 87 ALA A C 1
ATOM 659 O O . ALA A 1 87 ? -3.323 -1.097 3.592 1.00 93.88 87 ALA A O 1
ATOM 660 N N . GLY A 1 88 ? -1.875 -0.220 2.114 1.00 93.19 88 GLY A N 1
ATOM 661 C CA . GLY A 1 88 ? -2.394 -0.933 0.947 1.00 93.19 88 GLY A CA 1
ATOM 662 C C . GLY A 1 88 ? -2.351 -2.452 1.125 1.00 93.19 88 GLY A 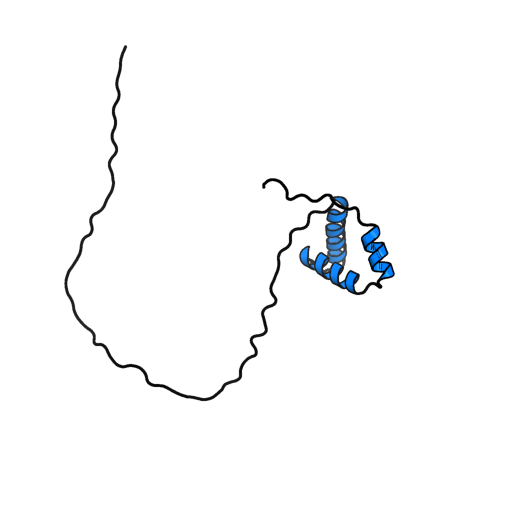C 1
ATOM 663 O O . GLY A 1 88 ? -3.355 -3.120 0.905 1.00 93.19 88 GLY A O 1
ATOM 664 N N . LEU A 1 89 ? -1.237 -3.004 1.619 1.00 92.81 89 LEU A N 1
ATOM 665 C CA . LEU A 1 89 ? -1.133 -4.440 1.913 1.00 92.81 89 LEU A CA 1
ATOM 666 C C . LEU A 1 89 ? -2.136 -4.894 2.983 1.00 92.81 89 LEU A C 1
ATOM 668 O O . LEU A 1 89 ? -2.759 -5.942 2.832 1.00 92.81 89 LEU A O 1
ATOM 672 N N . GLN A 1 90 ? -2.323 -4.107 4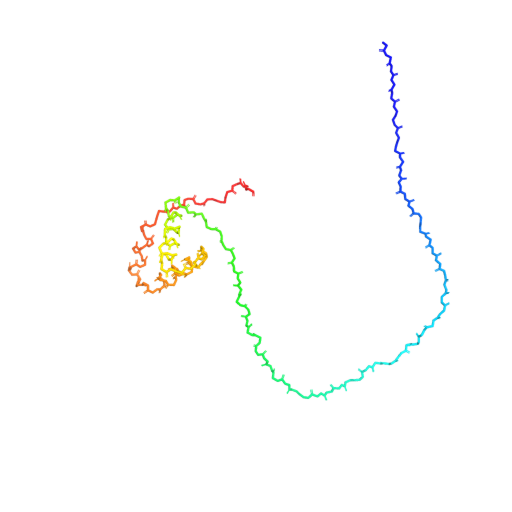.046 1.00 93.12 90 GLN A N 1
ATOM 673 C 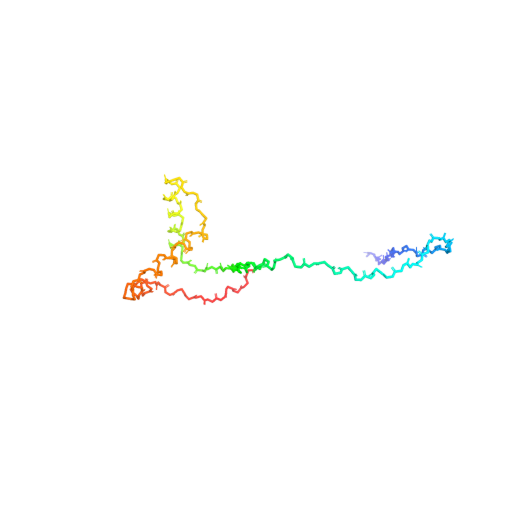CA . GLN A 1 90 ? -3.314 -4.415 5.083 1.00 93.12 90 GLN A CA 1
ATOM 674 C C . GLN A 1 90 ? -4.751 -4.346 4.556 1.00 93.12 90 GLN A C 1
ATOM 676 O O . GLN A 1 90 ? -5.585 -5.145 4.974 1.00 93.12 90 GLN A O 1
ATOM 681 N N . ALA A 1 91 ? -5.051 -3.412 3.652 1.00 93.00 91 ALA A N 1
ATOM 682 C CA . ALA A 1 91 ? -6.353 -3.322 3.001 1.00 93.00 91 ALA A CA 1
ATOM 683 C C . ALA A 1 91 ? -6.593 -4.520 2.069 1.00 93.00 91 ALA A C 1
ATOM 685 O O . ALA A 1 91 ? -7.641 -5.155 2.152 1.00 93.00 91 ALA A O 1
ATOM 686 N N . LEU A 1 92 ? -5.596 -4.890 1.255 1.00 91.44 92 LEU A N 1
ATOM 687 C CA . LEU A 1 92 ? -5.664 -6.055 0.368 1.00 91.44 92 LEU A CA 1
ATOM 688 C C . LEU A 1 92 ? -5.840 -7.366 1.146 1.00 91.44 92 LEU A C 1
ATOM 690 O O . LEU A 1 92 ? -6.598 -8.229 0.718 1.00 91.44 92 LEU A O 1
ATOM 694 N N . ALA A 1 93 ? -5.202 -7.500 2.312 1.00 91.00 93 ALA A N 1
ATOM 695 C CA . ALA A 1 93 ? -5.329 -8.680 3.169 1.00 91.00 93 ALA A CA 1
ATOM 696 C C . ALA A 1 93 ? -6.736 -8.871 3.766 1.00 91.00 93 ALA A C 1
ATOM 698 O O . ALA A 1 93 ? -7.064 -9.969 4.207 1.00 91.00 93 ALA A O 1
ATOM 699 N N . LYS A 1 94 ? -7.562 -7.818 3.794 1.00 92.69 94 LYS A N 1
ATOM 700 C CA . LYS A 1 94 ? -8.954 -7.879 4.267 1.00 92.69 94 LYS A CA 1
ATOM 701 C C . LYS A 1 94 ? -9.948 -8.245 3.159 1.00 92.69 94 LYS A C 1
ATOM 703 O O . LYS A 1 94 ? -11.105 -8.513 3.467 1.00 92.69 94 LYS A O 1
ATOM 708 N N . LEU A 1 95 ? -9.531 -8.230 1.890 1.00 91.06 95 LEU A N 1
ATOM 709 C CA . LEU A 1 95 ? -10.398 -8.568 0.759 1.00 91.06 95 LEU A CA 1
ATOM 710 C C . LEU A 1 95 ? -10.681 -10.075 0.705 1.00 91.06 95 LEU A C 1
ATOM 712 O O . LEU A 1 95 ? -9.827 -10.900 1.030 1.00 91.06 95 LEU A O 1
ATOM 716 N N . GLY A 1 96 ? -11.873 -10.444 0.229 1.00 93.25 96 GLY A N 1
ATOM 717 C CA . GLY A 1 96 ? -12.216 -11.845 -0.034 1.00 93.25 96 GLY A CA 1
ATOM 718 C C . GLY A 1 96 ? -11.465 -12.415 -1.246 1.00 93.25 96 GLY A C 1
ATOM 719 O O . GLY A 1 96 ? -11.063 -11.676 -2.145 1.00 93.25 96 GLY A O 1
ATOM 720 N N . ALA A 1 97 ? -11.324 -13.743 -1.325 1.00 91.19 97 ALA A N 1
ATOM 721 C CA . ALA A 1 97 ? -10.534 -14.416 -2.368 1.00 91.19 97 ALA A CA 1
ATOM 722 C C . ALA A 1 97 ? -10.937 -14.033 -3.810 1.00 91.19 97 ALA A C 1
ATOM 724 O O . ALA A 1 97 ? -10.074 -13.825 -4.663 1.00 91.19 97 ALA A O 1
ATOM 725 N N . ALA A 1 98 ? -12.239 -13.889 -4.081 1.00 91.94 98 ALA A N 1
ATOM 726 C CA . ALA A 1 98 ? -12.737 -13.471 -5.394 1.00 91.94 98 ALA A CA 1
ATOM 727 C C . ALA A 1 98 ? -12.347 -12.021 -5.736 1.00 91.94 98 ALA A C 1
ATOM 729 O O . ALA A 1 98 ? -11.902 -11.741 -6.848 1.00 91.94 98 ALA A O 1
ATOM 730 N N . GLN A 1 99 ? -12.458 -11.107 -4.767 1.00 90.25 99 GLN A N 1
ATOM 731 C CA . GLN A 1 99 ? -12.076 -9.703 -4.939 1.00 90.25 99 GLN A CA 1
ATOM 732 C C . GLN A 1 99 ? -10.570 -9.562 -5.141 1.00 90.25 99 GLN A C 1
ATOM 734 O O . GLN A 1 99 ? -10.140 -8.817 -6.016 1.00 90.25 99 GLN A O 1
ATOM 739 N N . LEU A 1 100 ? -9.774 -10.322 -4.385 1.00 90.19 100 LEU A N 1
ATOM 740 C CA . LEU A 1 100 ? -8.324 -10.338 -4.529 1.00 90.19 100 LEU A CA 1
ATOM 741 C C . LEU A 1 100 ? -7.906 -10.841 -5.917 1.00 90.19 100 LEU A C 1
ATOM 743 O O . LEU A 1 100 ? -7.052 -10.233 -6.558 1.00 90.19 100 LEU A O 1
ATOM 747 N N . LYS A 1 101 ? -8.538 -11.913 -6.415 1.00 90.50 101 LYS A N 1
ATOM 748 C CA . LYS A 1 101 ? -8.270 -12.443 -7.759 1.00 90.50 101 LYS A CA 1
ATOM 749 C C . LYS A 1 101 ? -8.564 -11.408 -8.845 1.00 90.50 101 LYS A C 1
ATOM 751 O O . LYS A 1 101 ? -7.753 -11.245 -9.750 1.00 90.50 101 LYS A O 1
ATOM 756 N N . ASN A 1 102 ? -9.683 -10.696 -8.737 1.00 90.12 102 ASN A N 1
ATOM 757 C CA . ASN A 1 102 ? -10.028 -9.637 -9.684 1.00 90.12 102 ASN A CA 1
ATOM 758 C C . ASN A 1 102 ? -9.060 -8.450 -9.585 1.00 90.12 102 ASN A C 1
ATOM 760 O O . ASN A 1 102 ? -8.572 -7.973 -10.606 1.00 90.12 102 ASN A O 1
ATOM 764 N N . ALA A 1 103 ? -8.729 -8.014 -8.366 1.00 87.44 103 ALA A N 1
ATOM 765 C CA . ALA A 1 103 ? -7.803 -6.908 -8.135 1.00 87.44 103 ALA A CA 1
ATOM 766 C C . ALA A 1 103 ? -6.409 -7.191 -8.716 1.00 87.44 103 ALA A C 1
ATOM 768 O O . ALA A 1 103 ? -5.828 -6.320 -9.353 1.00 87.44 103 ALA A O 1
ATOM 769 N N . LEU A 1 104 ? -5.891 -8.411 -8.541 1.00 87.00 104 LEU A N 1
ATOM 770 C CA . LEU A 1 104 ? -4.598 -8.822 -9.095 1.00 87.00 104 LEU A CA 1
ATOM 771 C C . LEU A 1 104 ? -4.660 -9.135 -10.597 1.00 87.00 104 LEU A C 1
ATOM 773 O O . LEU A 1 104 ? -3.669 -8.949 -11.295 1.00 87.00 104 LEU A O 1
ATOM 777 N N . GLY A 1 105 ? -5.800 -9.616 -11.098 1.00 84.88 105 GLY A N 1
ATOM 778 C CA . GLY A 1 105 ? -5.993 -9.948 -12.512 1.00 84.88 105 GLY A CA 1
ATOM 779 C C . GLY A 1 105 ? -5.988 -8.729 -13.435 1.00 84.88 105 GLY A C 1
ATOM 780 O O . GLY A 1 105 ? -5.563 -8.845 -14.581 1.00 84.88 105 GLY A O 1
ATOM 781 N N . ASN A 1 106 ? -6.396 -7.567 -12.924 1.00 82.62 106 ASN A N 1
ATOM 782 C CA . ASN A 1 106 ? -6.394 -6.306 -13.667 1.00 82.62 106 ASN A CA 1
ATOM 783 C C . ASN A 1 106 ? -5.022 -5.613 -13.703 1.00 82.62 106 ASN A C 1
ATOM 785 O O . ASN A 1 106 ? -4.888 -4.580 -14.355 1.00 82.62 106 ASN A O 1
ATOM 789 N N . LEU A 1 107 ? -4.015 -6.138 -12.996 1.00 82.31 107 LEU A N 1
ATOM 790 C CA . LEU A 1 107 ? -2.676 -5.555 -12.995 1.00 82.31 107 LEU A CA 1
ATOM 791 C C . LEU A 1 107 ? -1.921 -5.944 -14.264 1.00 82.31 107 LEU A C 1
ATOM 793 O O . LEU A 1 107 ? -1.809 -7.122 -14.618 1.00 82.31 107 LEU A O 1
ATOM 797 N N . GLU A 1 108 ? -1.350 -4.942 -14.924 1.00 79.19 108 GLU A N 1
ATOM 798 C CA . GLU A 1 108 ? -0.522 -5.163 -16.097 1.00 79.19 108 GLU A CA 1
ATOM 799 C C . GLU A 1 108 ? 0.808 -5.800 -15.673 1.00 79.19 108 GLU A C 1
ATOM 801 O O . GLU A 1 108 ? 1.528 -5.306 -14.799 1.00 79.19 108 GLU A O 1
ATOM 806 N N . LYS A 1 109 ? 1.144 -6.952 -16.263 1.00 74.44 109 LYS A N 1
ATOM 807 C CA . LYS A 1 109 ? 2.382 -7.661 -15.923 1.00 74.44 109 LYS A CA 1
ATOM 808 C C . LYS A 1 109 ? 3.577 -6.882 -16.458 1.00 74.44 109 LYS A C 1
ATOM 810 O O . LYS A 1 109 ? 3.897 -6.953 -17.643 1.00 74.44 109 LYS A O 1
ATOM 815 N N . ILE A 1 110 ? 4.291 -6.208 -15.567 1.00 74.25 110 ILE A N 1
ATOM 816 C CA . ILE A 1 110 ? 5.565 -5.577 -15.901 1.00 74.25 110 ILE A CA 1
ATOM 817 C C . ILE A 1 110 ? 6.567 -6.687 -16.235 1.00 74.25 110 ILE A C 1
ATOM 819 O O . ILE A 1 110 ? 6.875 -7.532 -15.392 1.00 74.25 110 ILE A O 1
ATOM 823 N N . LYS A 1 111 ? 7.107 -6.687 -17.459 1.00 63.53 111 LYS A N 1
ATOM 824 C CA . LYS A 1 111 ? 8.264 -7.520 -17.818 1.00 63.53 111 LYS A CA 1
ATOM 825 C C . LYS A 1 111 ? 9.493 -6.992 -17.078 1.00 63.53 111 LYS A C 1
ATOM 827 O O . LYS A 1 111 ? 10.248 -6.18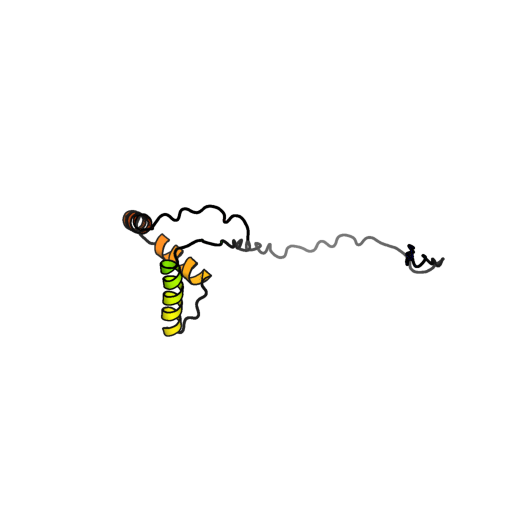0 -17.603 1.00 63.53 111 LYS A O 1
ATOM 832 N N . THR A 1 112 ? 9.681 -7.421 -15.837 1.00 59.50 112 THR A N 1
ATOM 833 C CA . THR A 1 112 ? 10.855 -7.058 -15.047 1.00 59.50 112 THR A CA 1
ATOM 834 C C . THR A 1 112 ? 12.016 -7.996 -15.376 1.00 59.50 112 THR A C 1
ATOM 836 O O . THR A 1 112 ? 11.984 -9.198 -15.127 1.00 59.50 112 THR A O 1
ATOM 839 N N . GLY A 1 113 ? 13.076 -7.433 -15.953 1.00 68.94 113 GLY A N 1
ATOM 840 C CA . GLY A 1 113 ? 14.435 -7.954 -15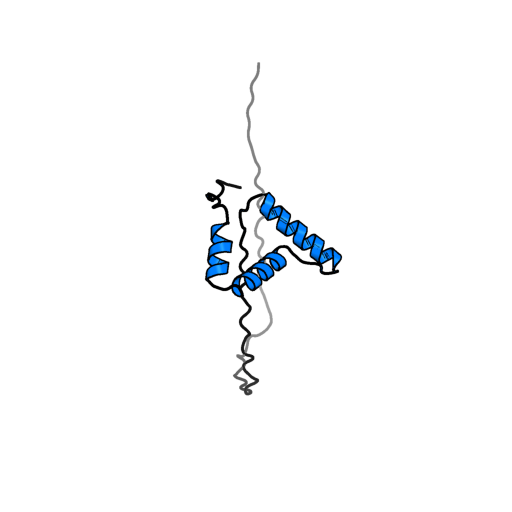.819 1.00 68.94 113 GLY A CA 1
ATOM 841 C C . GLY A 1 113 ? 15.193 -7.099 -14.803 1.00 68.94 113 GLY A C 1
ATOM 842 O O . GLY A 1 113 ? 14.837 -5.937 -14.597 1.00 68.94 113 GLY A O 1
ATOM 843 N N . ARG A 1 114 ? 16.254 -7.634 -14.176 1.00 58.91 114 ARG A N 1
ATOM 844 C CA . ARG A 1 114 ? 17.195 -6.781 -13.428 1.00 58.91 114 ARG A CA 1
ATOM 845 C C . ARG A 1 114 ? 17.701 -5.691 -14.384 1.00 58.91 114 ARG A C 1
ATOM 847 O O . ARG A 1 114 ? 18.207 -6.060 -15.448 1.00 58.91 114 ARG A O 1
ATOM 854 N N . PRO A 1 115 ? 17.610 -4.393 -14.043 1.00 62.47 115 PRO A N 1
ATOM 855 C CA . PRO A 1 115 ? 18.284 -3.369 -14.827 1.00 62.47 115 PRO A CA 1
ATOM 856 C C . PRO A 1 115 ? 19.768 -3.744 -14.932 1.00 62.47 115 PRO A C 1
ATOM 858 O O . PRO A 1 115 ? 20.426 -4.021 -13.924 1.00 62.47 115 PRO A O 1
ATOM 861 N N . LYS A 1 116 ? 20.285 -3.843 -16.164 1.00 60.09 116 LYS A N 1
ATOM 862 C CA . LYS A 1 116 ? 21.712 -4.067 -16.424 1.00 60.09 116 LYS A CA 1
ATOM 863 C C . LYS A 1 116 ? 22.451 -2.805 -15.987 1.00 60.09 116 LYS A C 1
ATOM 865 O O . LYS A 1 116 ? 22.638 -1.914 -16.796 1.00 60.09 116 LYS A O 1
ATOM 870 N N . LYS A 1 117 ? 22.881 -2.792 -14.724 1.00 51.06 117 LYS A N 1
ATOM 871 C CA . LYS A 1 117 ? 23.702 -1.754 -14.086 1.00 51.06 117 LYS A CA 1
ATOM 872 C C . LYS A 1 117 ? 23.012 -0.387 -13.959 1.00 51.06 117 LYS A C 1
ATOM 874 O O . LYS A 1 117 ? 22.777 0.304 -14.941 1.00 51.06 117 LYS A O 1
ATOM 879 N N . HIS A 1 118 ? 22.801 0.015 -12.712 1.00 47.91 118 HIS A N 1
ATOM 880 C CA . HIS A 1 118 ? 23.172 1.349 -12.252 1.00 47.91 118 HIS A CA 1
ATOM 881 C C . HIS A 1 118 ? 24.193 1.159 -11.135 1.00 47.91 118 HIS A C 1
ATOM 883 O O . HIS A 1 118 ? 23.995 0.203 -10.347 1.00 47.91 118 HIS A O 1
#